Protein AF-J0PX91-F1 (afdb_monomer)

Radius of gyration: 19.06 Å; Cα contacts (8 Å, |Δi|>4): 201; chains: 1; bounding box: 63×43×50 Å

Sequence (166 aa):
MTKLAAKEKKLWLKEKPTKFTDSKFGQTNKVYQRNDLFDPNQIVSWTVNKKKVWGTNLDRMKTGRAPMGFDGKPVELHHLKQTHEGPIAEISNEFHNKYTSVIHAPSNTHQSLIERSKFDQWREEYWKERAQGYREEANSSLGGIIDMKWGIIGIDFNGWGQEHRQ

pLDDT: mean 80.74, std 19.74, range [32.62, 98.44]

Foldseek 3Di:
DVVVLVVVVCVLVVDFFDWDAFPPPRQIATEREDCQFADQFDWDWDDDPNDIDIGGLLVCLLQLFAGQGPVRHGWDWAFQDLESRGHIYTDDPVSCVVCVCVSPVDPPDDDRPDDPVVVSSSSSVVSSVVSVVVVVVVVVVVPPPDPDPDDDDDDDPDDDDDDDDD

Secondary structure (DSSP, 8-state):
-HHHHHHHHHHHTSSPPEEEE-TTT--EEEEE--TTS--TT-EEEEEETTEEEEEEHHHHHHTTPPPBPTTSSB-EEEESSSSTTS-EEEE-HHHHHHTHHHHS---TT------HHHHHHHHHHHHHHHHHHHHHHHHHHTT------S----------------

Structure (mmCIF, N/CA/C/O backbone):
data_AF-J0PX91-F1
#
_entry.id   AF-J0PX91-F1
#
loop_
_atom_site.group_PDB
_atom_site.id
_atom_site.type_symbol
_atom_site.label_atom_id
_atom_site.label_alt_id
_atom_site.label_comp_id
_atom_site.label_asym_id
_atom_site.label_entity_id
_atom_site.label_seq_id
_atom_site.pdbx_PDB_ins_code
_atom_site.Cartn_x
_atom_site.Cartn_y
_atom_site.Cartn_z
_atom_site.occupancy
_atom_site.B_iso_or_e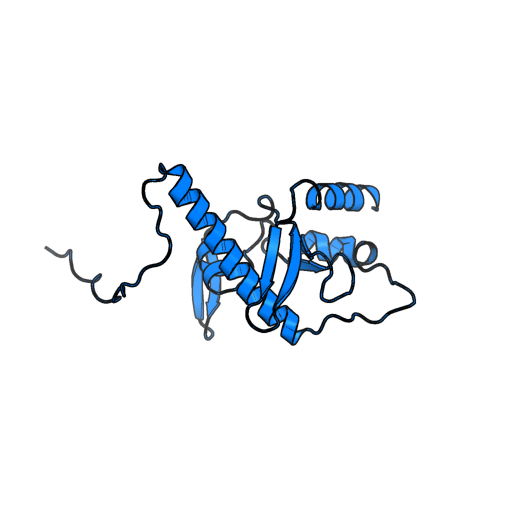quiv
_atom_site.auth_seq_id
_atom_site.auth_comp_id
_atom_site.auth_asym_id
_atom_site.auth_atom_id
_atom_site.pdbx_PDB_model_num
ATOM 1 N N . MET A 1 1 ? 2.259 -17.592 -21.506 1.00 53.03 1 MET A N 1
ATOM 2 C CA . MET A 1 1 ? 2.388 -16.959 -20.172 1.00 53.03 1 MET A CA 1
ATOM 3 C C . MET A 1 1 ? 2.771 -15.476 -20.252 1.00 53.03 1 MET A C 1
ATOM 5 O O . MET A 1 1 ? 2.093 -14.661 -19.644 1.00 53.03 1 MET A O 1
ATOM 9 N N . THR A 1 2 ? 3.768 -15.083 -21.054 1.00 63.16 2 THR A N 1
ATOM 10 C CA . THR A 1 2 ? 4.237 -13.681 -21.179 1.00 63.16 2 THR A CA 1
ATOM 11 C C . THR A 1 2 ? 3.203 -12.687 -21.727 1.00 63.16 2 THR A C 1
ATOM 13 O O . THR A 1 2 ? 3.163 -11.547 -21.277 1.00 63.16 2 THR A O 1
ATOM 16 N N . LYS A 1 3 ? 2.321 -13.105 -22.649 1.00 73.88 3 LYS A N 1
ATOM 17 C CA . LYS A 1 3 ? 1.294 -12.223 -23.244 1.00 73.88 3 LYS A CA 1
ATOM 18 C C . LYS A 1 3 ? 0.262 -11.704 -22.231 1.00 73.88 3 LYS A C 1
ATOM 20 O O . LYS A 1 3 ? -0.142 -10.550 -22.333 1.00 73.88 3 LYS A O 1
ATOM 25 N N . LEU A 1 4 ? -0.143 -12.521 -21.251 1.00 74.81 4 LEU A N 1
ATOM 26 C CA . LEU A 1 4 ? -1.118 -12.116 -20.228 1.00 74.81 4 LEU A CA 1
ATOM 27 C C . LEU A 1 4 ? -0.483 -11.149 -19.219 1.00 74.81 4 LEU A C 1
ATOM 29 O O . LEU A 1 4 ? -1.043 -10.088 -18.969 1.00 74.81 4 LEU A O 1
ATOM 33 N N . ALA A 1 5 ? 0.738 -11.444 -18.761 1.00 72.12 5 ALA A N 1
ATOM 34 C CA . ALA A 1 5 ? 1.518 -10.526 -17.930 1.00 72.12 5 ALA A CA 1
ATOM 35 C C . ALA A 1 5 ? 1.798 -9.186 -18.635 1.00 72.12 5 ALA A C 1
ATOM 37 O O . ALA A 1 5 ? 1.720 -8.131 -18.018 1.00 72.12 5 ALA A O 1
ATOM 38 N N . ALA A 1 6 ? 2.093 -9.202 -19.940 1.00 76.12 6 ALA A N 1
ATOM 39 C CA . ALA A 1 6 ? 2.288 -7.981 -20.721 1.00 76.12 6 ALA A CA 1
ATOM 40 C C . ALA A 1 6 ? 0.989 -7.168 -20.872 1.00 76.12 6 ALA A C 1
ATOM 42 O O . ALA A 1 6 ? 1.017 -5.941 -20.777 1.00 76.12 6 ALA A O 1
ATOM 43 N N . LYS A 1 7 ? -0.154 -7.841 -21.069 1.00 79.38 7 LYS A N 1
ATOM 44 C CA . LYS A 1 7 ? -1.476 -7.198 -21.111 1.00 79.38 7 LYS A CA 1
ATOM 45 C C . LYS A 1 7 ? -1.813 -6.537 -19.771 1.00 79.38 7 LYS A C 1
ATOM 47 O O . LYS A 1 7 ? -2.258 -5.397 -19.760 1.00 79.38 7 LYS A O 1
ATOM 52 N N . GLU A 1 8 ? -1.541 -7.216 -18.664 1.00 76.81 8 GLU A N 1
ATOM 53 C CA . GLU A 1 8 ? -1.707 -6.686 -17.305 1.00 76.81 8 GLU A CA 1
ATOM 54 C C . GLU A 1 8 ? -0.781 -5.503 -17.007 1.00 76.81 8 GLU A C 1
ATOM 56 O O . GLU A 1 8 ? -1.245 -4.465 -16.540 1.00 76.81 8 GLU A O 1
ATOM 61 N N . LYS A 1 9 ? 0.504 -5.589 -17.379 1.00 75.38 9 LYS A N 1
ATOM 62 C CA . LYS A 1 9 ? 1.445 -4.459 -17.276 1.00 75.38 9 LYS A CA 1
ATOM 63 C C . LYS A 1 9 ? 0.945 -3.229 -18.035 1.00 75.38 9 LYS A C 1
ATOM 65 O O . LYS A 1 9 ? 1.090 -2.108 -17.557 1.00 75.38 9 LYS A O 1
ATOM 70 N N . LYS A 1 10 ? 0.317 -3.425 -19.199 1.00 79.69 10 LYS A N 1
ATOM 71 C CA . LYS A 1 10 ? -0.304 -2.331 -19.959 1.00 79.69 10 LYS A CA 1
ATOM 72 C C . LYS A 1 10 ? -1.485 -1.700 -19.210 1.00 79.69 10 LYS A C 1
ATOM 74 O O . LYS A 1 10 ? -1.698 -0.503 -19.355 1.00 79.69 10 LYS A O 1
ATOM 79 N N . LEU A 1 11 ? -2.218 -2.470 -18.402 1.00 77.56 11 LEU A N 1
ATOM 80 C CA . LEU A 1 11 ? -3.283 -1.939 -17.546 1.00 77.56 11 LEU A CA 1
ATOM 81 C C . LEU A 1 11 ? -2.724 -1.097 -16.390 1.00 77.56 11 LEU A C 1
ATOM 83 O O . LEU A 1 11 ? -3.318 -0.074 -16.076 1.00 77.56 11 LEU A O 1
ATOM 87 N N . TRP A 1 12 ? -1.582 -1.465 -15.786 1.00 77.94 12 TRP A N 1
ATOM 88 C CA . TRP A 1 12 ? -0.930 -0.637 -14.746 1.00 77.94 12 TRP A CA 1
ATOM 89 C C . TRP A 1 12 ? -0.621 0.772 -15.238 1.00 77.94 12 TRP A C 1
ATOM 91 O O . TRP A 1 12 ? -0.828 1.743 -14.527 1.00 77.94 12 TRP A O 1
ATOM 101 N N . LEU A 1 13 ? -0.145 0.875 -16.475 1.00 79.44 13 LEU A N 1
ATOM 102 C CA . LEU A 1 13 ? 0.325 2.127 -17.062 1.00 79.44 13 LEU A CA 1
ATOM 103 C C . LEU A 1 13 ? -0.774 2.881 -17.825 1.00 79.44 13 LEU A C 1
ATOM 105 O O . LEU A 1 13 ? -0.464 3.812 -18.566 1.00 79.44 13 LEU A O 1
ATOM 109 N N . LYS A 1 14 ? -2.035 2.442 -17.712 1.00 78.75 14 LYS A N 1
ATOM 110 C CA . LYS A 1 14 ? -3.158 3.039 -18.442 1.00 78.75 14 LYS A CA 1
ATOM 111 C C . LYS A 1 14 ? -3.493 4.428 -17.903 1.00 78.75 14 LYS A C 1
ATOM 113 O O . LYS A 1 14 ? -3.694 5.350 -18.688 1.00 78.75 14 LYS A O 1
ATOM 118 N N . GLU A 1 15 ? -3.536 4.555 -16.582 1.00 81.75 15 GLU A N 1
ATOM 119 C CA . GLU A 1 15 ? -3.827 5.813 -15.905 1.00 81.75 15 GLU A CA 1
ATOM 120 C C . GLU A 1 15 ? -2.542 6.602 -15.643 1.00 81.75 15 GLU A C 1
ATOM 122 O O . GLU A 1 15 ? -1.447 6.042 -15.506 1.00 81.75 15 GLU A O 1
ATOM 127 N N . LYS A 1 16 ? -2.665 7.933 -15.581 1.00 88.06 16 LYS A N 1
ATOM 128 C CA . LYS A 1 16 ? -1.528 8.792 -15.233 1.00 88.06 16 LYS A CA 1
ATOM 129 C C . LYS A 1 16 ? -1.111 8.500 -13.786 1.00 88.06 16 LYS A C 1
ATOM 131 O O . LYS A 1 16 ? -1.970 8.512 -12.908 1.00 88.06 16 LYS A O 1
ATOM 136 N N . PRO A 1 17 ? 0.186 8.277 -13.513 1.00 93.00 17 PRO A N 1
ATOM 137 C CA . PRO A 1 17 ? 0.632 8.018 -12.155 1.00 93.00 17 PRO A CA 1
ATOM 138 C C . PRO A 1 17 ? 0.498 9.275 -11.298 1.00 93.00 17 PRO A C 1
ATOM 140 O O . PRO A 1 17 ? 0.746 10.391 -11.767 1.00 93.00 17 PRO A O 1
ATOM 143 N N . THR A 1 18 ? 0.201 9.079 -10.021 1.00 93.50 18 THR A N 1
ATOM 144 C CA . THR A 1 18 ? 0.298 10.125 -9.004 1.00 93.50 18 THR A CA 1
ATOM 145 C C . THR A 1 18 ? 1.738 10.223 -8.504 1.00 93.50 18 THR A C 1
ATOM 147 O O . THR A 1 18 ? 2.537 9.297 -8.668 1.00 93.50 18 THR A O 1
ATOM 150 N N . LYS A 1 19 ? 2.117 11.370 -7.939 1.00 95.62 19 LYS A N 1
ATOM 151 C CA . LYS A 1 19 ? 3.379 11.499 -7.204 1.00 95.62 19 LYS A CA 1
ATOM 152 C C . LYS A 1 19 ? 3.063 11.423 -5.722 1.00 95.62 19 LYS A C 1
ATOM 154 O O . LYS A 1 19 ? 2.157 12.112 -5.272 1.00 95.62 19 LYS A O 1
ATOM 159 N N . PHE A 1 20 ? 3.824 10.619 -5.000 1.00 95.94 20 PHE A N 1
ATOM 160 C CA . PHE A 1 20 ? 3.752 10.550 -3.550 1.00 95.94 20 PHE A CA 1
ATOM 161 C C . PHE A 1 20 ? 5.148 10.757 -2.974 1.00 95.94 20 PHE A C 1
ATOM 163 O O . PHE A 1 20 ? 6.111 10.177 -3.487 1.00 95.94 20 PHE A O 1
ATOM 170 N N . THR A 1 21 ? 5.233 11.586 -1.938 1.00 95.38 21 THR A N 1
ATOM 171 C CA . THR A 1 21 ? 6.466 11.909 -1.223 1.00 95.38 21 THR A CA 1
ATOM 172 C C . THR A 1 21 ? 6.279 11.542 0.240 1.00 95.38 21 THR A C 1
ATOM 174 O O . THR A 1 21 ? 5.369 12.075 0.872 1.00 95.38 21 THR A O 1
ATOM 177 N N . ASP A 1 22 ? 7.103 10.639 0.776 1.00 93.00 22 ASP A N 1
ATOM 178 C CA . ASP A 1 22 ? 7.013 10.303 2.198 1.00 93.00 22 ASP A CA 1
ATOM 179 C C . ASP A 1 22 ? 7.532 11.451 3.070 1.00 93.00 22 ASP A C 1
ATOM 181 O O . ASP A 1 22 ? 8.443 12.197 2.698 1.00 93.00 22 ASP A O 1
ATOM 185 N N . SER A 1 23 ? 6.947 11.581 4.253 1.00 93.94 23 SER A N 1
ATOM 186 C CA . SER A 1 23 ? 7.204 12.708 5.146 1.00 93.94 23 SER A CA 1
ATOM 187 C C . SER A 1 23 ? 8.560 12.641 5.850 1.00 93.94 23 SER A C 1
ATOM 189 O O . SER A 1 23 ? 9.087 13.678 6.253 1.00 93.94 23 SER A O 1
ATOM 191 N N . LYS A 1 24 ? 9.141 11.446 6.016 1.00 90.69 24 LYS A N 1
ATOM 192 C CA . LYS A 1 24 ? 10.345 11.259 6.837 1.00 90.69 24 LYS A CA 1
ATOM 193 C C . LYS A 1 24 ? 11.637 11.359 6.045 1.00 90.69 24 LYS A C 1
ATOM 195 O O . LYS A 1 24 ? 12.608 11.923 6.542 1.00 90.69 24 LYS A O 1
ATOM 200 N N . PHE A 1 25 ? 11.676 10.766 4.861 1.00 88.69 25 PHE A N 1
ATOM 201 C CA . PHE A 1 25 ? 12.865 10.698 4.020 1.00 88.69 25 PHE A CA 1
ATOM 202 C C . PHE A 1 25 ? 12.765 11.619 2.802 1.00 88.69 25 PHE A C 1
ATOM 204 O O . PHE A 1 25 ? 13.774 11.835 2.132 1.00 88.69 25 PHE A O 1
ATOM 211 N N . GLY A 1 26 ? 11.584 12.184 2.519 1.00 90.94 26 GLY A N 1
ATOM 212 C CA . GLY A 1 26 ? 11.363 13.030 1.345 1.00 90.94 26 GLY A CA 1
ATOM 213 C C . GLY A 1 26 ? 11.487 12.261 0.027 1.00 90.94 26 GLY A C 1
ATOM 214 O O . GLY A 1 26 ? 11.666 12.861 -1.038 1.00 90.94 26 GLY A O 1
ATOM 215 N N . GLN A 1 27 ? 11.415 10.930 0.075 1.00 89.62 27 GLN A N 1
ATOM 216 C CA . GLN A 1 27 ? 11.505 10.070 -1.088 1.00 89.62 27 GLN A CA 1
ATOM 217 C C . GLN A 1 27 ? 10.245 10.244 -1.925 1.00 89.62 27 GLN A C 1
ATOM 219 O O . GLN A 1 27 ? 9.127 10.031 -1.459 1.00 89.62 27 GLN A O 1
ATOM 224 N N . THR A 1 28 ? 10.431 10.605 -3.192 1.00 94.06 28 THR A N 1
ATOM 225 C CA . THR A 1 28 ? 9.325 10.801 -4.128 1.00 94.06 28 THR A CA 1
ATOM 226 C C . THR A 1 28 ? 9.267 9.676 -5.147 1.00 94.06 28 THR A C 1
ATOM 228 O O . THR A 1 28 ? 10.215 9.464 -5.904 1.00 94.06 28 THR A O 1
ATOM 231 N N . ASN A 1 29 ? 8.114 9.021 -5.248 1.00 95.38 29 ASN A N 1
ATOM 232 C CA . ASN A 1 29 ? 7.858 7.979 -6.236 1.00 95.38 29 ASN A CA 1
ATOM 233 C C . ASN A 1 29 ? 6.658 8.346 -7.109 1.00 95.38 29 ASN A C 1
ATOM 235 O O . ASN A 1 29 ? 5.692 8.972 -6.670 1.00 95.38 29 ASN A O 1
ATOM 239 N N . LYS A 1 30 ? 6.705 7.909 -8.371 1.00 95.62 30 LYS A N 1
ATOM 240 C CA . LYS A 1 30 ? 5.507 7.825 -9.215 1.00 95.62 30 LYS A CA 1
ATOM 241 C C . LYS A 1 30 ? 4.753 6.558 -8.846 1.00 95.62 30 LYS A C 1
ATOM 243 O O . LYS A 1 30 ? 5.370 5.494 -8.852 1.00 95.62 30 LYS A O 1
ATOM 248 N N . VAL A 1 31 ? 3.454 6.660 -8.596 1.00 95.88 31 VAL A N 1
ATOM 249 C CA . VAL A 1 31 ? 2.624 5.517 -8.223 1.00 95.88 31 VAL A CA 1
ATOM 250 C C . VAL A 1 31 ? 1.475 5.332 -9.204 1.00 95.88 31 VAL A C 1
ATOM 252 O O . VAL A 1 31 ? 0.692 6.245 -9.452 1.00 95.88 31 VAL A O 1
ATOM 255 N N . TYR A 1 32 ? 1.385 4.135 -9.773 1.00 94.88 32 TYR A N 1
ATOM 256 C CA . TYR A 1 32 ? 0.284 3.712 -10.629 1.00 94.88 32 TYR A CA 1
ATOM 257 C C . TYR A 1 32 ? -0.795 3.058 -9.763 1.00 94.88 32 TYR A C 1
ATOM 259 O O . TYR A 1 32 ? -0.700 1.876 -9.425 1.00 94.88 32 TYR A O 1
ATOM 267 N N . GLN A 1 33 ? -1.782 3.863 -9.372 1.00 94.94 33 GLN A N 1
ATOM 268 C CA . GLN A 1 33 ? -2.951 3.429 -8.608 1.00 94.94 33 GLN A CA 1
ATOM 269 C C . GLN A 1 33 ? -3.919 2.628 -9.489 1.00 94.94 33 GLN A C 1
ATOM 271 O O . GLN A 1 33 ? -4.084 2.921 -10.674 1.00 94.94 33 GLN A O 1
ATOM 276 N N . ARG A 1 34 ? -4.567 1.617 -8.910 1.00 93.38 34 ARG A N 1
ATOM 277 C CA . ARG A 1 34 ? -5.449 0.671 -9.601 1.00 93.38 34 ARG A CA 1
ATOM 278 C C . ARG A 1 34 ? -6.753 0.486 -8.819 1.00 93.38 34 ARG A C 1
ATOM 280 O O . ARG A 1 34 ? -6.869 -0.363 -7.940 1.00 93.38 34 ARG A O 1
ATOM 287 N N . ASN A 1 35 ? -7.761 1.279 -9.191 1.00 92.25 35 ASN A N 1
ATOM 288 C CA . ASN A 1 35 ? -9.111 1.252 -8.602 1.00 92.25 35 ASN A CA 1
ATOM 289 C C . ASN A 1 35 ? -9.879 -0.061 -8.844 1.00 92.25 35 ASN A C 1
ATOM 291 O O . ASN A 1 35 ? -10.916 -0.283 -8.237 1.00 92.25 35 ASN A O 1
ATOM 295 N N . ASP A 1 36 ? -9.408 -0.918 -9.744 1.00 92.94 36 ASP A N 1
ATOM 296 C CA . ASP A 1 36 ? -10.038 -2.189 -10.104 1.00 92.94 36 ASP A CA 1
ATOM 297 C C . ASP A 1 36 ? -9.536 -3.385 -9.276 1.00 92.94 36 ASP A C 1
ATOM 299 O O . ASP A 1 36 ? -9.963 -4.512 -9.516 1.00 92.94 36 ASP A O 1
ATOM 303 N N . LEU A 1 37 ? -8.630 -3.171 -8.315 1.00 95.38 37 LEU A N 1
ATOM 304 C CA . LEU A 1 37 ? -8.091 -4.247 -7.474 1.00 95.38 37 LEU A CA 1
ATOM 305 C C . LEU A 1 37 ? -8.922 -4.522 -6.216 1.00 95.38 37 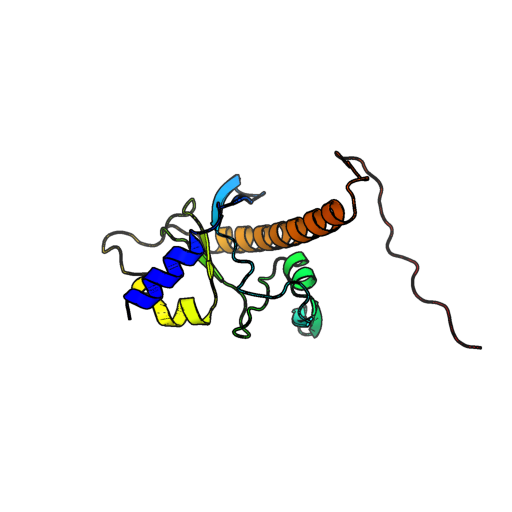LEU A C 1
ATOM 307 O O . LEU A 1 37 ? -8.821 -5.615 -5.659 1.00 95.38 37 LEU A O 1
ATOM 311 N N . PHE A 1 38 ? -9.699 -3.545 -5.751 1.00 97.31 38 PHE A N 1
ATOM 312 C CA . PHE A 1 38 ? -10.471 -3.625 -4.513 1.00 97.31 38 PHE A CA 1
ATOM 313 C C . PHE A 1 38 ? -11.665 -2.667 -4.543 1.00 97.31 38 PHE A C 1
ATOM 315 O O . PHE A 1 38 ? -11.646 -1.659 -5.244 1.00 97.31 38 PHE A O 1
ATOM 322 N N . ASP A 1 39 ? -12.677 -2.947 -3.724 1.00 97.38 39 ASP A N 1
ATOM 323 C CA . ASP A 1 39 ? -13.751 -1.998 -3.421 1.00 97.38 39 ASP A CA 1
ATOM 324 C C . ASP A 1 39 ? -13.403 -1.242 -2.121 1.00 97.38 39 ASP A C 1
ATOM 326 O O . ASP A 1 39 ? -13.190 -1.891 -1.087 1.00 97.38 39 ASP A O 1
ATOM 330 N N . PRO A 1 40 ? -13.313 0.106 -2.123 1.00 96.94 40 PRO A N 1
ATOM 331 C CA . PRO A 1 40 ? -12.989 0.885 -0.925 1.00 96.94 40 PRO A CA 1
ATOM 332 C C . PRO A 1 40 ? -14.017 0.721 0.205 1.00 96.94 40 PRO A C 1
ATOM 334 O O . PRO A 1 40 ? -13.647 0.846 1.373 1.00 96.94 40 PRO A O 1
ATOM 337 N N . ASN A 1 41 ? -15.272 0.393 -0.112 1.00 97.06 41 ASN A N 1
ATOM 338 C CA . ASN A 1 41 ? -16.355 0.235 0.859 1.00 97.06 41 ASN A CA 1
ATOM 339 C C . ASN A 1 41 ? -16.563 -1.221 1.305 1.00 97.06 41 ASN A C 1
ATOM 341 O O . ASN A 1 41 ? -17.391 -1.483 2.180 1.00 97.06 41 ASN A O 1
ATOM 345 N N . GLN A 1 42 ? -15.793 -2.172 0.766 1.00 97.69 42 GLN A N 1
ATOM 346 C CA . GLN A 1 42 ? -15.874 -3.575 1.163 1.00 97.69 42 GLN A CA 1
ATOM 347 C C . GLN A 1 42 ? -15.573 -3.735 2.656 1.00 97.69 42 GLN A C 1
ATOM 349 O O . GLN A 1 42 ? -14.515 -3.319 3.134 1.00 97.69 42 GLN A O 1
ATOM 354 N N . ILE A 1 43 ? -16.478 -4.398 3.382 1.00 98.06 43 ILE A N 1
ATOM 355 C CA . ILE A 1 43 ? -16.259 -4.758 4.783 1.00 98.06 43 ILE A CA 1
ATOM 356 C C . ILE A 1 43 ? -15.247 -5.899 4.862 1.00 98.06 43 ILE A C 1
ATOM 358 O O . ILE A 1 43 ? -15.443 -6.989 4.324 1.00 98.06 43 ILE A O 1
ATOM 362 N N . VAL A 1 44 ? -14.161 -5.644 5.577 1.00 98.06 44 VAL A N 1
ATOM 363 C CA . VAL A 1 44 ? -13.039 -6.557 5.775 1.00 98.06 44 VAL A CA 1
ATOM 364 C C . VAL A 1 44 ? -12.713 -6.659 7.257 1.00 98.06 44 VAL A C 1
ATOM 366 O O . VAL A 1 44 ? -13.178 -5.870 8.080 1.00 98.06 44 VAL A O 1
ATOM 369 N N . SER A 1 45 ? -11.881 -7.636 7.612 1.00 97.06 45 SER A N 1
ATOM 370 C CA . SER A 1 45 ? -11.364 -7.763 8.972 1.00 97.06 45 SER A CA 1
ATOM 371 C C . SER A 1 45 ? -9.843 -7.783 9.012 1.00 97.06 45 SER A C 1
ATOM 373 O O . SER A 1 45 ? -9.172 -8.164 8.048 1.00 97.06 45 SER A O 1
ATOM 375 N N . TRP A 1 46 ? -9.287 -7.333 10.133 1.00 96.31 46 TRP A N 1
ATOM 376 C CA . TRP A 1 46 ? -7.852 -7.381 10.406 1.00 96.31 46 TRP A CA 1
ATOM 377 C C . TRP A 1 46 ? -7.568 -7.505 11.893 1.00 96.31 46 TRP A C 1
ATOM 379 O O . TRP A 1 46 ? -8.472 -7.445 12.723 1.00 96.31 46 TRP A O 1
ATOM 389 N N . THR A 1 47 ? -6.297 -7.708 12.229 1.00 95.69 47 THR A N 1
ATOM 390 C CA . THR A 1 47 ? -5.848 -7.846 13.612 1.00 95.69 47 THR A CA 1
ATOM 391 C C . THR A 1 47 ? -5.187 -6.558 14.094 1.00 95.69 47 THR A C 1
ATOM 393 O O . THR A 1 47 ? -4.272 -6.035 13.454 1.00 95.69 47 THR A O 1
ATOM 396 N N . VAL A 1 48 ? -5.629 -6.071 15.252 1.00 93.88 48 VAL A N 1
ATOM 397 C CA . VAL A 1 48 ? -5.019 -4.970 16.009 1.00 93.88 48 VAL A CA 1
ATOM 398 C C . VAL A 1 48 ? -4.858 -5.450 17.445 1.00 93.88 48 VAL A C 1
ATOM 400 O O . VAL A 1 48 ? -5.822 -5.922 18.038 1.00 93.88 48 VAL A O 1
ATOM 403 N N . ASN A 1 49 ? -3.646 -5.390 18.003 1.00 94.31 49 ASN A N 1
ATOM 404 C CA . ASN A 1 49 ? -3.364 -5.832 19.379 1.00 94.31 49 ASN A CA 1
ATOM 405 C C . ASN A 1 49 ? -3.936 -7.228 19.700 1.00 94.31 49 ASN A C 1
ATOM 407 O O . ASN A 1 49 ? -4.573 -7.434 20.730 1.00 94.31 49 ASN A O 1
ATOM 411 N N . LYS A 1 50 ? -3.737 -8.183 18.777 1.00 95.19 50 LYS A N 1
ATOM 412 C CA . LYS A 1 50 ? -4.249 -9.569 18.842 1.00 95.19 50 LYS A CA 1
ATOM 413 C C . LYS A 1 50 ? -5.782 -9.709 18.833 1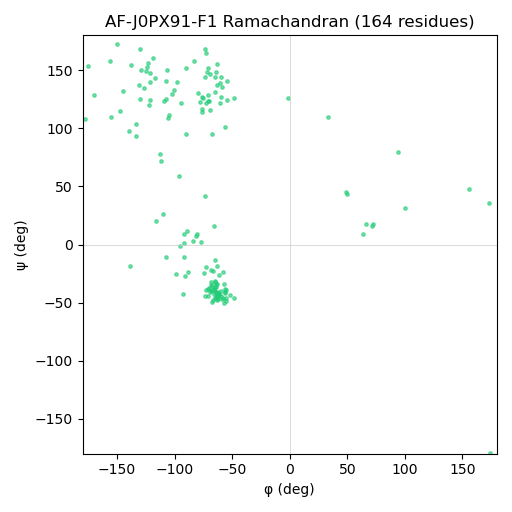.00 95.19 50 LYS A C 1
ATOM 415 O O . LYS A 1 50 ? -6.284 -10.813 19.009 1.00 95.19 50 LYS A O 1
ATOM 420 N N . LYS A 1 51 ? -6.534 -8.635 18.582 1.00 95.56 51 LYS A N 1
ATOM 421 C CA . LYS A 1 51 ? -7.998 -8.652 18.452 1.00 95.56 51 LYS A CA 1
ATOM 422 C C . LYS A 1 51 ? -8.415 -8.468 17.000 1.00 95.56 51 LYS A C 1
ATOM 424 O O . LYS A 1 51 ? -7.809 -7.683 16.271 1.00 95.56 51 LYS A O 1
ATOM 429 N N . LYS A 1 52 ? -9.450 -9.199 16.584 1.00 96.88 52 LYS A N 1
ATOM 430 C CA . LYS A 1 52 ? -10.078 -9.031 15.272 1.00 96.88 52 LYS A CA 1
ATOM 431 C C . LYS A 1 52 ? -10.952 -7.780 15.299 1.00 96.88 52 LYS A C 1
ATOM 433 O O . LYS A 1 52 ? -11.805 -7.649 16.170 1.00 96.88 52 LYS A O 1
ATOM 438 N N . VAL A 1 53 ? -10.738 -6.893 14.343 1.00 96.62 53 VAL A N 1
ATOM 439 C CA . VAL A 1 53 ? -11.563 -5.710 14.097 1.00 96.62 53 VAL A CA 1
ATOM 440 C C . VAL A 1 53 ? -12.159 -5.797 12.698 1.00 96.62 53 VAL A C 1
ATOM 442 O O . VAL A 1 53 ? -11.660 -6.551 11.858 1.00 96.62 53 VAL A O 1
ATOM 445 N N . TRP A 1 54 ? -13.224 -5.039 12.467 1.00 97.75 54 TRP A N 1
ATOM 446 C CA . TRP A 1 54 ? -13.944 -4.980 11.200 1.00 97.75 54 TRP A CA 1
ATOM 447 C C . TRP A 1 54 ? -14.114 -3.529 10.769 1.00 97.75 54 TRP A C 1
ATOM 449 O O . TRP A 1 54 ? -14.205 -2.639 11.612 1.00 97.75 54 TRP A O 1
ATOM 459 N N . GLY A 1 55 ? -14.164 -3.304 9.465 1.00 98.06 55 GLY A N 1
ATOM 460 C CA . GLY A 1 55 ? -14.376 -1.989 8.872 1.00 98.06 55 GLY A CA 1
ATOM 461 C C . GLY A 1 55 ? -14.224 -2.052 7.362 1.00 98.06 55 GLY A C 1
ATOM 462 O O . GLY A 1 55 ? -13.970 -3.123 6.809 1.00 98.06 55 GLY A O 1
ATOM 463 N N . THR A 1 56 ? -14.379 -0.916 6.694 1.00 98.44 56 THR A N 1
ATOM 464 C CA . THR A 1 56 ? -14.199 -0.848 5.240 1.00 98.44 56 THR A CA 1
ATOM 465 C C . THR A 1 56 ? -12.718 -0.947 4.850 1.00 98.44 56 THR A C 1
ATOM 467 O O . THR A 1 56 ? -11.821 -0.734 5.675 1.00 98.44 56 THR A O 1
ATOM 470 N N . ASN A 1 57 ? -12.428 -1.217 3.577 1.00 98.38 57 ASN A N 1
ATOM 471 C CA . ASN A 1 57 ? -11.077 -1.062 3.031 1.00 98.38 57 ASN A CA 1
ATOM 472 C C . ASN A 1 57 ? -10.544 0.367 3.209 1.00 98.38 57 ASN A C 1
ATOM 474 O O . ASN A 1 57 ? -9.357 0.551 3.483 1.00 98.38 57 ASN A O 1
ATOM 478 N N . LEU A 1 58 ? -11.420 1.369 3.132 1.00 97.62 58 LEU A N 1
ATOM 479 C CA . LEU A 1 58 ? -11.083 2.754 3.423 1.00 97.62 58 LEU A CA 1
ATOM 480 C C . LEU A 1 58 ? -10.634 2.937 4.884 1.00 97.62 58 LEU A C 1
ATOM 482 O O . LEU A 1 58 ? -9.611 3.572 5.136 1.00 97.62 58 LEU A O 1
ATOM 486 N N . ASP A 1 59 ? -11.337 2.344 5.852 1.00 97.62 59 ASP A N 1
ATOM 487 C CA . ASP A 1 59 ? -10.940 2.390 7.269 1.00 97.62 59 ASP A CA 1
ATOM 488 C C . ASP A 1 59 ? -9.629 1.650 7.522 1.00 97.62 59 ASP A C 1
ATOM 490 O O . ASP A 1 59 ? -8.764 2.131 8.255 1.00 97.62 59 ASP A O 1
ATOM 494 N N . ARG A 1 60 ? -9.437 0.512 6.853 1.00 98.00 60 ARG A N 1
ATOM 495 C CA . ARG A 1 60 ? -8.180 -0.233 6.883 1.00 98.00 60 ARG A CA 1
ATOM 496 C C . ARG A 1 60 ? -7.011 0.625 6.378 1.00 98.00 60 ARG A C 1
ATOM 498 O O . ARG A 1 60 ? -5.991 0.712 7.065 1.00 98.00 60 ARG A O 1
ATOM 505 N N . MET A 1 61 ? -7.176 1.315 5.251 1.00 98.12 61 MET A N 1
ATOM 506 C CA . MET A 1 61 ? -6.163 2.208 4.674 1.00 98.12 61 MET A CA 1
ATOM 507 C C . MET A 1 61 ? -5.846 3.427 5.548 1.00 98.12 61 MET A C 1
ATOM 509 O O . MET A 1 61 ? -4.674 3.768 5.691 1.00 98.12 61 MET A O 1
ATOM 513 N N . LYS A 1 62 ? -6.831 4.016 6.245 1.00 96.94 62 LYS A N 1
ATOM 514 C CA . LYS A 1 62 ? -6.590 5.093 7.236 1.00 96.94 62 LYS A CA 1
ATOM 515 C C . LYS A 1 62 ? -5.635 4.671 8.362 1.00 96.94 62 LYS A C 1
ATOM 517 O O . LYS A 1 62 ? -4.980 5.514 8.966 1.00 96.94 62 LYS A O 1
ATOM 522 N N . THR A 1 63 ? -5.521 3.369 8.637 1.00 96.19 63 THR A N 1
ATOM 523 C CA . THR A 1 63 ? -4.543 2.813 9.595 1.00 96.19 63 THR A CA 1
ATOM 524 C C . THR A 1 63 ? -3.193 2.454 8.958 1.00 96.19 63 THR A C 1
ATOM 526 O O . THR A 1 63 ? -2.386 1.751 9.568 1.00 96.19 63 THR A O 1
ATOM 529 N N . GLY A 1 64 ? -2.957 2.887 7.716 1.00 96.69 64 GLY A N 1
ATOM 530 C CA . GLY A 1 64 ? -1.748 2.617 6.938 1.00 96.69 64 GLY A CA 1
ATOM 531 C C . GLY A 1 64 ? -1.615 1.181 6.432 1.00 96.69 64 GLY A C 1
ATOM 532 O O . GLY A 1 64 ? -0.525 0.728 6.085 1.00 96.69 64 GLY A O 1
ATOM 533 N N . ARG A 1 65 ? -2.713 0.420 6.414 1.00 97.88 65 ARG A N 1
ATOM 534 C CA . ARG A 1 65 ? -2.729 -0.967 5.929 1.00 97.88 65 ARG A CA 1
ATOM 535 C C . ARG A 1 65 ? -3.214 -1.000 4.494 1.00 97.88 65 ARG A C 1
ATOM 537 O O . ARG A 1 65 ? -4.206 -0.359 4.174 1.00 97.88 65 ARG A O 1
ATOM 544 N N . ALA A 1 66 ? -2.586 -1.833 3.671 1.00 98.06 66 ALA A N 1
ATOM 545 C CA . ALA A 1 66 ? -3.085 -2.102 2.329 1.00 98.06 66 ALA A CA 1
ATOM 546 C C . ALA A 1 66 ? -4.552 -2.572 2.368 1.00 98.06 66 ALA A C 1
ATOM 548 O O . ALA A 1 66 ? -4.897 -3.358 3.268 1.00 98.06 66 ALA A O 1
ATOM 549 N N . PRO A 1 67 ? -5.396 -2.135 1.419 1.00 98.38 67 PRO A N 1
ATOM 550 C CA . PRO A 1 67 ? -6.752 -2.647 1.280 1.00 98.38 67 PRO A CA 1
ATOM 551 C C . PRO A 1 67 ? -6.714 -4.142 0.940 1.00 98.38 67 PRO A C 1
ATOM 553 O O . PRO A 1 67 ? -5.721 -4.654 0.420 1.00 98.38 67 PRO A O 1
ATOM 556 N N . MET A 1 68 ? -7.784 -4.861 1.262 1.00 98.44 68 MET A N 1
ATOM 557 C CA . MET A 1 68 ? -7.989 -6.229 0.804 1.00 98.44 68 MET A CA 1
ATOM 558 C C . MET A 1 68 ? -8.463 -6.202 -0.647 1.00 98.44 68 MET A C 1
ATOM 560 O O . MET A 1 68 ? -9.481 -5.578 -0.943 1.00 98.44 68 MET A O 1
ATOM 564 N N . GLY A 1 69 ? -7.729 -6.873 -1.527 1.00 97.81 69 GLY A N 1
ATOM 565 C CA . GLY A 1 69 ? -8.092 -7.052 -2.921 1.00 97.81 69 GLY A CA 1
ATOM 566 C C . GLY A 1 69 ? -9.222 -8.057 -3.117 1.00 97.81 69 GLY A C 1
ATOM 567 O O . GLY A 1 69 ? -9.570 -8.830 -2.218 1.00 97.81 69 GLY A O 1
ATOM 568 N N . PHE A 1 70 ? -9.766 -8.084 -4.333 1.00 97.12 70 PHE A N 1
ATOM 569 C CA . PHE A 1 70 ? -10.774 -9.069 -4.741 1.00 97.12 70 PHE A CA 1
ATOM 570 C C . PHE A 1 70 ? -10.257 -10.517 -4.724 1.00 97.12 70 PHE A C 1
ATOM 572 O O . PHE A 1 70 ? -11.053 -11.449 -4.650 1.00 97.12 70 PHE A O 1
ATOM 579 N N . ASP A 1 71 ? -8.935 -10.712 -4.720 1.00 96.00 71 ASP A N 1
ATOM 580 C CA . ASP A 1 71 ? -8.276 -12.009 -4.513 1.00 96.00 71 ASP A CA 1
ATOM 581 C C . ASP A 1 71 ? -8.249 -12.449 -3.032 1.00 96.00 71 ASP A C 1
ATOM 583 O O . ASP A 1 71 ? -7.691 -13.493 -2.686 1.00 96.00 71 ASP A O 1
ATOM 587 N N . GLY A 1 72 ? -8.847 -11.661 -2.130 1.00 96.31 72 GLY A N 1
ATOM 588 C CA . GLY A 1 72 ? -8.900 -11.946 -0.699 1.00 96.31 72 GLY A CA 1
ATOM 589 C C . GLY A 1 72 ? -7.556 -11.773 0.010 1.00 96.31 72 GLY A C 1
ATOM 590 O O . GLY A 1 72 ? -7.388 -12.266 1.133 1.00 96.31 72 GLY A O 1
ATOM 591 N N . LYS A 1 73 ? -6.589 -11.096 -0.624 1.00 97.88 73 LYS A N 1
ATOM 592 C CA . LYS A 1 73 ? -5.269 -10.787 -0.065 1.00 97.88 73 LYS A CA 1
ATOM 593 C C . LYS A 1 73 ? -5.008 -9.279 -0.081 1.00 97.88 73 LYS A C 1
ATOM 595 O O . LYS A 1 73 ? -5.637 -8.553 -0.842 1.00 97.88 73 LYS A O 1
ATOM 600 N N . PRO A 1 74 ? -4.118 -8.761 0.785 1.00 97.88 74 PRO A N 1
ATOM 601 C CA . PRO A 1 74 ? -3.766 -7.349 0.739 1.00 97.88 74 PRO A CA 1
ATOM 602 C C . PRO A 1 74 ? -3.183 -6.972 -0.626 1.00 97.88 74 PRO A C 1
ATOM 604 O O . PRO A 1 74 ? -2.323 -7.688 -1.136 1.00 97.88 74 PRO A O 1
ATOM 607 N N . VAL A 1 75 ? -3.622 -5.842 -1.180 1.00 97.88 75 VAL A N 1
ATOM 608 C CA . VAL A 1 75 ? -3.028 -5.262 -2.391 1.00 97.88 75 VAL A CA 1
ATOM 609 C C . VAL A 1 75 ? -1.558 -4.938 -2.131 1.00 97.88 75 VAL A C 1
ATOM 611 O O . VAL A 1 75 ? -1.186 -4.438 -1.066 1.00 97.88 75 VAL A O 1
ATOM 614 N N . GLU A 1 76 ? -0.707 -5.222 -3.107 1.00 96.25 76 GLU A N 1
ATOM 615 C CA . GLU A 1 76 ? 0.736 -5.084 -2.971 1.00 96.25 76 GLU A CA 1
ATOM 616 C C . GLU A 1 76 ? 1.273 -3.886 -3.746 1.00 96.25 76 GLU A C 1
ATOM 618 O O . GLU A 1 76 ? 0.744 -3.497 -4.785 1.00 96.25 76 GLU A O 1
ATOM 623 N N . LEU A 1 77 ? 2.363 -3.312 -3.234 1.00 94.88 77 LEU A N 1
ATOM 624 C CA . LEU A 1 77 ? 3.096 -2.227 -3.877 1.00 94.88 77 LEU A CA 1
ATOM 625 C C . LEU A 1 77 ? 4.377 -2.792 -4.476 1.00 94.88 77 LEU A C 1
ATOM 627 O O . LEU A 1 77 ? 5.289 -3.205 -3.757 1.00 94.88 77 LEU A O 1
ATOM 631 N N . HIS A 1 78 ? 4.439 -2.815 -5.802 1.00 91.12 78 HIS A N 1
ATOM 632 C CA . HIS A 1 78 ? 5.556 -3.374 -6.545 1.00 91.12 78 HIS A CA 1
ATOM 633 C C . HIS A 1 78 ? 6.371 -2.277 -7.220 1.00 91.12 78 HIS A C 1
ATOM 635 O O . HIS A 1 78 ? 5.859 -1.518 -8.040 1.00 91.12 78 HIS A O 1
ATOM 641 N N . HIS A 1 79 ? 7.665 -2.227 -6.919 1.00 89.75 79 HIS A N 1
ATOM 642 C CA . HIS A 1 79 ? 8.593 -1.381 -7.653 1.00 89.75 79 HIS A CA 1
ATOM 643 C C . HIS A 1 79 ? 8.825 -1.937 -9.063 1.00 89.75 79 HIS A C 1
ATOM 645 O O . HIS A 1 79 ? 9.292 -3.061 -9.225 1.00 89.75 79 HIS A O 1
ATOM 651 N N . LEU A 1 80 ? 8.575 -1.118 -10.088 1.00 85.44 80 LEU A N 1
ATOM 652 C CA . LEU A 1 80 ? 8.831 -1.460 -11.493 1.00 85.44 80 LEU A CA 1
ATOM 653 C C . LEU A 1 80 ? 10.329 -1.456 -11.840 1.00 85.44 80 LEU A C 1
ATOM 655 O O . LEU A 1 80 ? 10.737 -2.021 -12.854 1.00 85.44 80 LEU A O 1
ATOM 659 N N . LYS A 1 81 ? 11.144 -0.790 -11.015 1.00 81.00 81 LYS A N 1
ATOM 660 C CA . LYS A 1 81 ? 12.611 -0.785 -11.062 1.00 81.00 81 LYS A CA 1
ATOM 661 C C . LYS A 1 81 ? 13.129 -1.061 -9.657 1.00 81.00 81 LYS A C 1
ATOM 663 O O . LYS A 1 81 ? 12.615 -0.468 -8.721 1.00 81.00 81 LYS A O 1
ATOM 668 N N . GLN A 1 82 ? 14.153 -1.899 -9.505 1.00 74.94 82 GLN A N 1
ATOM 669 C CA . GLN A 1 82 ? 14.725 -2.306 -8.205 1.00 74.94 82 GLN A CA 1
ATOM 670 C C . GLN A 1 82 ? 15.570 -1.194 -7.530 1.00 74.94 82 GLN A C 1
ATOM 672 O O . GLN A 1 82 ? 16.651 -1.441 -6.999 1.00 74.94 82 GLN A O 1
ATOM 677 N N . THR A 1 83 ? 15.089 0.048 -7.582 1.00 80.31 83 THR A N 1
ATOM 678 C CA . THR A 1 83 ? 15.695 1.266 -7.033 1.00 80.31 83 THR A CA 1
ATOM 679 C C . THR A 1 83 ? 14.694 1.942 -6.108 1.00 80.31 83 THR A C 1
ATOM 681 O O . THR A 1 83 ? 13.492 1.874 -6.368 1.00 80.31 83 THR A O 1
ATOM 684 N N . HIS A 1 84 ? 15.177 2.641 -5.083 1.00 76.56 84 HIS A N 1
ATOM 685 C CA . HIS A 1 84 ? 14.327 3.316 -4.104 1.00 76.56 84 HIS A CA 1
ATOM 686 C C . HIS A 1 84 ? 13.373 4.313 -4.788 1.00 76.56 84 HIS A C 1
ATOM 688 O O . HIS A 1 84 ? 12.162 4.201 -4.667 1.00 76.56 84 HIS A O 1
ATOM 694 N N . GLU A 1 85 ? 13.865 5.192 -5.656 1.00 82.75 85 GLU A N 1
ATOM 695 C CA . GLU A 1 85 ? 13.076 6.217 -6.365 1.00 82.75 85 GLU A CA 1
ATOM 696 C C . GLU A 1 85 ? 12.321 5.656 -7.592 1.00 82.75 85 GLU A C 1
ATOM 698 O O . GLU A 1 85 ? 11.785 6.393 -8.427 1.00 82.75 85 GLU A O 1
ATOM 703 N N . GLY A 1 86 ? 12.307 4.328 -7.751 1.00 88.44 86 GLY A N 1
ATOM 704 C CA . GLY A 1 86 ? 11.664 3.655 -8.872 1.00 88.44 86 GLY A CA 1
ATOM 705 C C . GLY A 1 86 ? 10.145 3.873 -8.878 1.00 88.44 86 GLY A C 1
ATOM 706 O O . GLY A 1 86 ? 9.532 3.970 -7.817 1.00 88.44 86 GLY A O 1
ATOM 707 N N . PRO A 1 87 ? 9.486 3.923 -10.051 1.00 92.12 87 PRO A N 1
ATOM 708 C CA . PRO A 1 87 ? 8.029 3.932 -10.099 1.00 92.12 87 PRO A CA 1
ATOM 709 C C . PRO A 1 87 ? 7.444 2.674 -9.448 1.00 92.12 87 PRO A C 1
ATOM 711 O O . PRO A 1 87 ? 7.997 1.584 -9.606 1.00 92.12 87 PRO A O 1
ATOM 714 N N . ILE A 1 88 ? 6.312 2.824 -8.771 1.00 94.06 88 ILE A N 1
ATOM 715 C CA . ILE A 1 88 ? 5.616 1.767 -8.035 1.00 94.06 88 ILE A CA 1
ATOM 716 C C . ILE A 1 88 ? 4.242 1.539 -8.668 1.00 94.06 88 ILE A C 1
ATOM 718 O O . ILE A 1 88 ? 3.603 2.487 -9.117 1.00 94.06 88 ILE A O 1
ATOM 722 N N . ALA A 1 89 ? 3.777 0.295 -8.713 1.00 93.69 89 ALA A N 1
ATOM 723 C CA . ALA A 1 89 ? 2.423 -0.055 -9.128 1.00 93.69 89 ALA A CA 1
ATOM 724 C C . ALA A 1 89 ? 1.691 -0.812 -8.015 1.00 93.69 89 ALA A C 1
ATOM 726 O O . ALA A 1 89 ? 2.285 -1.675 -7.363 1.00 93.69 89 ALA A O 1
ATOM 727 N N . GLU A 1 90 ? 0.406 -0.504 -7.832 1.00 95.75 90 GLU A N 1
ATOM 728 C CA . GLU A 1 90 ? -0.519 -1.354 -7.078 1.00 95.75 90 GLU A CA 1
ATOM 729 C C . GLU A 1 90 ? -0.816 -2.620 -7.903 1.00 95.75 90 GLU A C 1
ATOM 731 O O . GLU A 1 90 ? -1.161 -2.530 -9.087 1.00 95.75 90 GLU A O 1
ATOM 736 N N . ILE A 1 91 ? -0.668 -3.804 -7.302 1.00 94.19 91 ILE A N 1
ATOM 737 C CA . ILE A 1 91 ? -0.929 -5.101 -7.949 1.00 94.19 91 ILE A CA 1
ATOM 738 C C . ILE A 1 91 ? -1.659 -6.055 -6.995 1.00 94.19 91 ILE A C 1
ATOM 740 O O . ILE A 1 91 ? -1.533 -5.938 -5.776 1.00 94.19 91 ILE A O 1
ATOM 744 N N . SER A 1 92 ? -2.412 -7.018 -7.534 1.00 95.06 92 SER A N 1
ATOM 745 C CA . SER A 1 92 ? -2.963 -8.106 -6.718 1.00 95.06 92 SER A CA 1
ATOM 746 C C . SER A 1 92 ? -1.860 -9.072 -6.276 1.00 95.06 92 SER A C 1
ATOM 748 O O . SER A 1 92 ? -0.857 -9.262 -6.977 1.00 95.06 92 SER A O 1
ATOM 750 N N . ASN A 1 93 ? -2.064 -9.718 -5.130 1.00 94.56 93 ASN A N 1
ATOM 751 C CA . ASN A 1 93 ? -1.141 -10.727 -4.617 1.00 94.56 93 ASN A CA 1
ATOM 752 C C . ASN A 1 93 ? -1.118 -11.957 -5.538 1.00 94.56 93 ASN A C 1
ATOM 754 O O . ASN A 1 93 ? -0.055 -12.524 -5.796 1.00 94.56 93 ASN A O 1
ATOM 758 N N . GLU A 1 94 ? -2.272 -12.351 -6.089 1.00 92.50 94 GLU A N 1
ATOM 759 C CA . GLU A 1 94 ? -2.333 -13.443 -7.067 1.00 92.50 94 GLU A CA 1
ATOM 760 C C . GLU A 1 94 ? -1.442 -13.152 -8.285 1.00 92.50 94 GLU A C 1
ATOM 762 O O . GLU A 1 94 ? -0.655 -14.010 -8.701 1.00 92.50 94 GLU A O 1
ATOM 767 N N . PHE A 1 95 ? -1.514 -11.933 -8.836 1.00 90.00 95 PHE A N 1
ATOM 768 C CA . PHE A 1 95 ? -0.686 -11.546 -9.975 1.00 90.00 95 PHE A CA 1
ATOM 769 C C . PHE A 1 95 ? 0.801 -11.566 -9.617 1.00 90.00 95 PHE A C 1
ATOM 771 O O . PHE A 1 95 ? 1.605 -12.127 -10.370 1.00 90.00 95 PHE A O 1
ATOM 778 N N . HIS A 1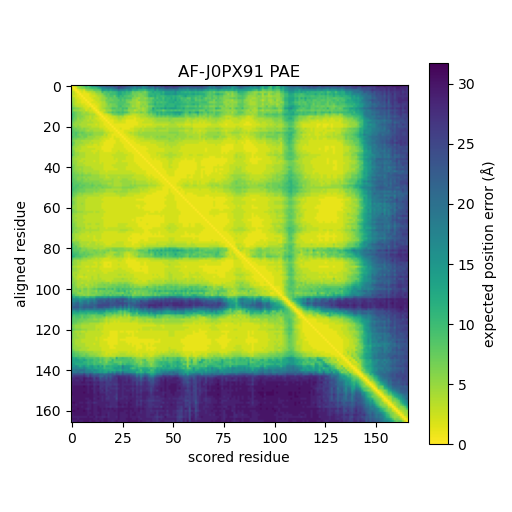 96 ? 1.171 -10.970 -8.478 1.00 89.25 96 HIS A N 1
ATOM 779 C CA . HIS A 1 96 ? 2.561 -10.921 -8.016 1.00 89.25 96 HIS A CA 1
ATOM 780 C C . HIS A 1 96 ? 3.172 -12.314 -7.921 1.00 89.25 96 HIS A C 1
ATOM 782 O O . HIS A 1 96 ? 4.236 -12.564 -8.491 1.00 89.25 96 HIS A O 1
ATOM 788 N N . ASN A 1 97 ? 2.454 -13.243 -7.290 1.00 87.62 97 ASN A N 1
ATOM 789 C CA . ASN A 1 97 ? 2.901 -14.619 -7.120 1.00 87.62 97 ASN A CA 1
ATOM 790 C C . ASN A 1 97 ? 2.988 -15.360 -8.457 1.00 87.62 97 ASN A C 1
ATOM 792 O O . ASN A 1 97 ? 4.004 -15.987 -8.763 1.00 87.62 97 ASN A O 1
ATOM 796 N N . LYS A 1 98 ? 1.947 -15.258 -9.290 1.00 86.88 98 LYS A N 1
ATOM 797 C CA . LYS A 1 98 ? 1.866 -15.966 -10.575 1.00 86.88 98 LYS A CA 1
ATOM 798 C C . LYS A 1 98 ? 2.936 -15.524 -11.569 1.00 86.88 98 LYS A C 1
ATOM 800 O O . LYS A 1 98 ? 3.403 -16.336 -12.369 1.00 86.88 98 LYS A O 1
ATOM 805 N N . TYR A 1 99 ? 3.319 -14.249 -11.539 1.00 83.69 99 TYR A N 1
ATOM 806 C CA . TYR A 1 99 ? 4.251 -13.657 -12.500 1.00 83.69 99 TYR A CA 1
ATOM 807 C C . TYR A 1 99 ? 5.553 -13.172 -11.870 1.00 83.69 99 TYR A C 1
ATOM 809 O O . TYR A 1 99 ? 6.268 -12.389 -12.498 1.00 83.69 99 TYR A O 1
ATOM 817 N N . THR A 1 100 ? 5.900 -13.679 -10.685 1.00 82.31 100 THR A N 1
ATOM 818 C CA . THR A 1 100 ? 7.113 -13.304 -9.946 1.00 82.31 100 THR A CA 1
ATOM 819 C C . THR A 1 100 ? 8.370 -13.328 -10.824 1.00 82.31 100 THR A C 1
ATOM 821 O O . THR A 1 100 ? 9.091 -12.339 -10.899 1.00 82.31 100 THR A O 1
ATOM 824 N N . SER A 1 101 ? 8.571 -14.376 -11.630 1.00 77.75 101 SER A N 1
ATOM 825 C CA . SER A 1 101 ? 9.728 -14.507 -12.532 1.00 77.75 101 SER A CA 1
ATOM 826 C C . SER A 1 101 ? 9.744 -13.508 -13.696 1.00 77.75 101 SER A C 1
ATOM 828 O O . SER A 1 101 ? 10.798 -13.235 -14.262 1.00 77.75 101 SER A O 1
ATOM 830 N N . VAL A 1 102 ? 8.588 -12.948 -14.062 1.00 76.56 102 VAL A N 1
ATOM 831 C CA . VAL A 1 102 ? 8.427 -11.970 -15.154 1.00 76.56 102 VAL A CA 1
ATOM 832 C C . VAL A 1 102 ? 8.557 -10.530 -14.647 1.00 76.56 102 VAL A C 1
ATOM 834 O O . VAL A 1 102 ? 8.899 -9.623 -15.411 1.00 76.56 102 VAL A O 1
ATOM 837 N N . ILE A 1 103 ? 8.234 -10.289 -13.378 1.00 78.00 103 ILE A N 1
ATOM 838 C CA . ILE A 1 103 ? 8.290 -8.957 -12.756 1.00 78.00 103 ILE A CA 1
ATOM 839 C C . ILE A 1 103 ? 9.576 -8.743 -11.947 1.00 78.00 103 ILE A C 1
ATOM 841 O O . ILE A 1 103 ? 10.048 -7.617 -11.863 1.00 78.00 103 ILE A O 1
ATOM 845 N N . HIS A 1 104 ? 10.189 -9.823 -11.456 1.00 75.12 104 HIS A N 1
ATOM 846 C CA . HIS A 1 104 ? 11.503 -9.842 -10.801 1.00 75.12 104 HIS A CA 1
ATOM 847 C C . HIS A 1 104 ? 12.566 -10.540 -11.652 1.00 75.12 104 HIS A C 1
ATOM 849 O O . HIS A 1 104 ? 13.519 -11.091 -11.104 1.00 75.12 104 HIS A O 1
ATOM 855 N N . ALA A 1 105 ? 12.401 -10.560 -12.981 1.00 63.62 105 ALA A N 1
ATOM 856 C CA . ALA A 1 105 ? 13.401 -11.132 -13.880 1.00 63.62 105 ALA A CA 1
ATOM 857 C C . ALA A 1 105 ? 14.790 -10.574 -13.508 1.00 63.62 105 ALA A C 1
ATOM 859 O O . ALA A 1 105 ? 14.928 -9.350 -13.392 1.00 63.62 105 ALA A O 1
ATOM 860 N N . PRO A 1 106 ? 15.787 -11.439 -13.253 1.00 52.00 106 PRO A N 1
ATOM 861 C CA . PRO A 1 106 ? 17.042 -11.013 -12.662 1.00 52.00 106 PRO A CA 1
ATOM 862 C C . PRO A 1 106 ? 17.714 -10.003 -13.586 1.00 52.00 106 PRO A C 1
ATOM 864 O O . PRO A 1 106 ? 18.009 -10.295 -14.743 1.00 52.00 106 PRO A O 1
ATOM 867 N N . SER A 1 107 ? 17.984 -8.801 -13.074 1.00 50.44 107 SER A N 1
ATOM 868 C CA . SER A 1 107 ? 19.135 -8.080 -13.598 1.00 50.44 107 SER A CA 1
ATOM 869 C C . SER A 1 107 ? 20.334 -8.869 -13.096 1.00 50.44 107 SER A C 1
ATOM 871 O O . SER A 1 107 ? 20.532 -8.970 -11.885 1.00 50.44 107 SER A O 1
ATOM 873 N N . ASN A 1 108 ? 21.109 -9.460 -13.996 1.00 45.69 108 ASN A N 1
ATOM 874 C CA . ASN A 1 108 ? 22.298 -10.254 -13.664 1.00 45.69 108 ASN A CA 1
ATOM 875 C C . ASN A 1 108 ? 23.420 -9.397 -13.030 1.00 45.69 108 ASN A C 1
ATOM 877 O O . ASN A 1 108 ? 24.580 -9.795 -13.047 1.00 45.69 108 ASN A O 1
ATOM 881 N N . THR A 1 109 ? 23.105 -8.187 -12.559 1.00 50.94 109 THR A N 1
ATOM 882 C CA . THR A 1 109 ? 24.067 -7.125 -12.285 1.00 50.94 109 THR A CA 1
ATOM 883 C C . THR A 1 109 ? 23.824 -6.339 -10.997 1.00 50.94 109 THR A C 1
ATOM 885 O O . THR A 1 109 ? 24.787 -5.748 -10.529 1.00 50.94 109 THR A O 1
ATOM 888 N N . HIS A 1 110 ? 22.640 -6.340 -10.358 1.00 52.22 110 HIS A N 1
ATOM 889 C CA . HIS A 1 110 ? 22.442 -5.538 -9.134 1.00 52.22 110 HIS A CA 1
ATOM 890 C C . HIS A 1 110 ? 21.514 -6.175 -8.086 1.00 52.22 110 HIS A C 1
ATOM 892 O O . HIS A 1 110 ? 20.399 -6.605 -8.381 1.00 52.22 110 HIS A O 1
ATOM 898 N N . GLN A 1 111 ? 21.978 -6.177 -6.834 1.00 60.78 111 GLN A N 1
ATOM 899 C CA . GLN A 1 111 ? 21.175 -6.415 -5.634 1.00 60.78 111 GLN A CA 1
ATOM 900 C C . GLN A 1 111 ? 20.143 -5.282 -5.469 1.00 60.78 111 GLN A C 1
ATOM 902 O O . GLN A 1 111 ? 20.435 -4.133 -5.797 1.00 60.78 111 GLN A O 1
ATOM 907 N N . SER A 1 112 ? 18.935 -5.591 -4.975 1.00 66.25 112 SER A N 1
ATOM 908 C CA . SER A 1 112 ? 17.900 -4.575 -4.709 1.00 66.25 112 SER A CA 1
ATOM 909 C C . SER A 1 112 ? 18.447 -3.475 -3.798 1.00 66.25 112 SER A C 1
ATOM 911 O O . SER A 1 112 ? 18.864 -3.763 -2.678 1.00 66.25 112 SER A O 1
ATOM 913 N N . LEU A 1 113 ? 18.355 -2.222 -4.246 1.00 76.44 113 LEU A N 1
ATOM 914 C CA . LEU A 1 113 ? 18.734 -1.044 -3.454 1.00 76.44 113 LEU A CA 1
ATOM 915 C C . LEU A 1 113 ? 17.611 -0.577 -2.509 1.00 76.44 113 LEU A C 1
ATOM 917 O O . LEU A 1 113 ? 17.739 0.443 -1.839 1.00 76.44 113 LEU A O 1
ATOM 921 N N . ILE A 1 114 ? 16.484 -1.294 -2.470 1.00 77.44 114 ILE A N 1
ATOM 922 C CA . ILE A 1 114 ? 15.337 -0.957 -1.625 1.00 77.44 114 ILE A CA 1
ATOM 923 C C . ILE A 1 114 ? 15.639 -1.339 -0.173 1.00 77.44 114 ILE A C 1
ATOM 925 O O . ILE A 1 114 ? 15.703 -2.522 0.174 1.00 77.44 114 ILE A O 1
ATOM 929 N N . GLU A 1 115 ? 15.744 -0.339 0.698 1.00 84.69 115 GLU A N 1
ATOM 930 C CA . GLU A 1 115 ? 15.775 -0.561 2.142 1.00 84.69 115 GLU A CA 1
ATOM 931 C C . GLU A 1 115 ? 14.374 -0.865 2.675 1.00 84.69 115 GLU A C 1
ATOM 933 O O . GLU A 1 115 ? 13.469 -0.029 2.615 1.00 84.69 115 GLU A O 1
ATOM 938 N N . ARG A 1 116 ? 14.189 -2.076 3.217 1.00 86.19 116 ARG A N 1
ATOM 939 C CA . ARG A 1 116 ? 12.857 -2.568 3.605 1.00 86.19 116 ARG A CA 1
ATOM 940 C C . ARG A 1 116 ? 12.188 -1.719 4.679 1.00 86.19 116 ARG A C 1
ATOM 942 O O . ARG A 1 116 ? 11.014 -1.41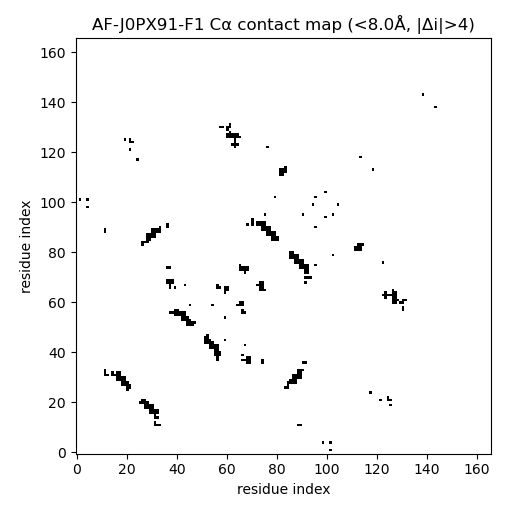9 4.540 1.00 86.19 116 ARG A O 1
ATOM 949 N N . SER A 1 117 ? 12.926 -1.298 5.705 1.00 88.62 117 SER A N 1
ATOM 950 C CA . SER A 1 1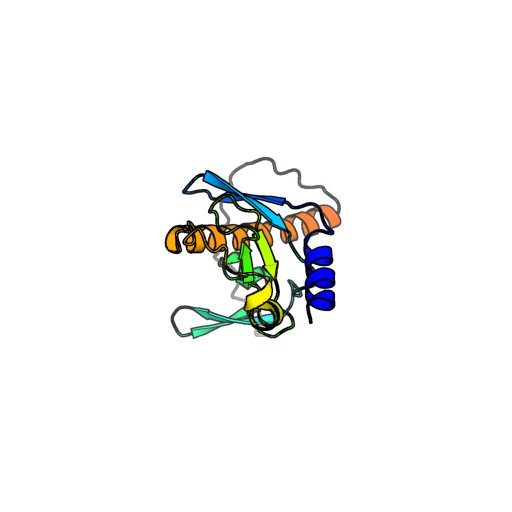17 ? 12.376 -0.482 6.795 1.00 88.62 117 SER A CA 1
ATOM 951 C C . SER A 1 117 ? 11.894 0.887 6.308 1.00 88.62 117 SER A C 1
ATOM 953 O O . SER A 1 117 ? 10.824 1.336 6.712 1.00 88.62 117 SER A O 1
ATOM 955 N N . LYS A 1 118 ? 12.646 1.527 5.401 1.00 89.75 118 LYS A N 1
ATOM 956 C CA . LYS A 1 118 ? 12.227 2.776 4.749 1.00 89.75 118 LYS A CA 1
ATOM 957 C C . LYS A 1 118 ? 10.976 2.554 3.909 1.00 89.75 118 LYS A C 1
ATOM 959 O O . LYS A 1 118 ? 10.020 3.313 4.018 1.00 89.75 118 LYS A O 1
ATOM 964 N N . PHE A 1 119 ? 10.951 1.476 3.126 1.00 91.44 119 PHE A N 1
ATOM 965 C CA . PHE A 1 119 ? 9.799 1.162 2.289 1.00 91.44 119 PHE A CA 1
ATOM 966 C C . PHE A 1 119 ? 8.547 0.783 3.093 1.00 91.44 119 PHE A C 1
ATOM 968 O O . PHE A 1 119 ? 7.441 1.143 2.702 1.00 91.44 119 PHE A O 1
ATOM 975 N N . ASP A 1 120 ? 8.695 0.095 4.225 1.00 91.88 120 ASP A N 1
ATOM 976 C CA . ASP A 1 120 ? 7.575 -0.246 5.103 1.00 91.88 120 ASP A CA 1
ATOM 977 C C . ASP A 1 120 ? 6.899 1.014 5.653 1.00 91.88 120 ASP A C 1
ATOM 979 O O . ASP A 1 120 ? 5.668 1.081 5.673 1.00 91.88 120 ASP A O 1
ATOM 983 N N . GLN A 1 121 ? 7.692 2.023 6.023 1.00 93.31 121 GLN A N 1
ATOM 984 C CA . GLN A 1 121 ? 7.178 3.325 6.431 1.00 93.31 121 GLN A CA 1
ATOM 985 C C . GLN A 1 121 ? 6.526 4.078 5.265 1.00 93.31 121 GLN A C 1
ATOM 987 O O . GLN A 1 121 ? 5.385 4.522 5.391 1.00 93.31 121 GLN A O 1
ATOM 992 N N . TRP A 1 122 ? 7.216 4.168 4.125 1.00 95.88 122 TRP A N 1
ATOM 993 C CA . TRP A 1 122 ? 6.684 4.786 2.908 1.00 95.88 122 TRP A CA 1
ATOM 994 C C . TRP A 1 122 ? 5.318 4.189 2.536 1.00 95.88 122 TRP A C 1
ATOM 996 O O . TRP A 1 122 ? 4.369 4.914 2.253 1.00 95.88 122 TRP A O 1
ATOM 1006 N N . ARG A 1 123 ? 5.181 2.858 2.619 1.00 96.25 123 ARG A N 1
ATOM 1007 C CA . ARG A 1 123 ? 3.936 2.130 2.343 1.00 96.25 123 ARG A CA 1
ATOM 1008 C C . ARG A 1 123 ? 2.823 2.492 3.322 1.00 96.25 123 ARG A C 1
ATOM 1010 O O . ARG A 1 123 ? 1.671 2.597 2.909 1.00 96.25 123 ARG A O 1
ATOM 1017 N N . GLU A 1 124 ? 3.138 2.622 4.608 1.00 96.88 124 GLU A N 1
ATOM 1018 C CA . GLU A 1 124 ? 2.144 2.982 5.619 1.00 96.88 124 GLU A CA 1
ATOM 1019 C C . GLU A 1 124 ? 1.560 4.374 5.350 1.00 96.88 124 GLU A C 1
ATOM 1021 O O . GLU A 1 124 ? 0.341 4.548 5.363 1.00 96.88 124 GLU A O 1
ATOM 1026 N N . GLU A 1 125 ? 2.424 5.351 5.075 1.00 97.69 125 GLU A N 1
ATOM 1027 C CA . GLU A 1 125 ? 2.020 6.722 4.755 1.00 97.69 125 GLU A CA 1
ATOM 1028 C C . GLU A 1 125 ? 1.257 6.779 3.427 1.00 97.69 125 GLU A C 1
ATOM 1030 O O . GLU A 1 125 ? 0.187 7.382 3.355 1.00 97.69 125 GLU A O 1
ATOM 1035 N N . TYR A 1 126 ? 1.736 6.054 2.413 1.00 97.94 126 TYR A N 1
ATOM 1036 C CA . TYR A 1 126 ? 1.079 5.957 1.116 1.00 97.94 126 TYR A CA 1
ATOM 1037 C C . TYR A 1 126 ? -0.374 5.482 1.223 1.00 97.94 126 TYR A C 1
ATOM 1039 O O . TYR A 1 126 ? -1.261 6.074 0.611 1.00 97.94 126 TYR A O 1
ATOM 1047 N N . TRP A 1 127 ? -0.659 4.434 2.005 1.00 98.19 127 TRP A N 1
ATOM 1048 C CA . TRP A 1 127 ? -2.036 3.947 2.139 1.00 98.19 127 TRP A CA 1
ATOM 1049 C C . TRP A 1 127 ? -2.946 4.934 2.878 1.00 98.19 127 TRP A C 1
ATOM 1051 O O . TRP A 1 127 ? -4.129 5.028 2.548 1.00 98.19 127 TRP A O 1
ATOM 1061 N N . LYS A 1 128 ? -2.411 5.706 3.832 1.00 97.56 128 LYS A N 1
ATOM 1062 C CA . LYS A 1 128 ? -3.172 6.781 4.492 1.00 97.56 128 LYS A CA 1
ATOM 1063 C C . LYS A 1 128 ? -3.535 7.878 3.492 1.00 97.56 128 LYS A C 1
ATOM 1065 O O . LYS A 1 128 ? -4.703 8.259 3.422 1.00 97.56 128 LYS A O 1
ATOM 1070 N N . GLU A 1 129 ? -2.573 8.300 2.674 1.00 96.75 129 GLU A N 1
ATOM 1071 C CA . GLU A 1 129 ? -2.785 9.274 1.596 1.00 96.75 129 GLU A CA 1
ATOM 1072 C C . GLU A 1 129 ? -3.794 8.750 0.563 1.00 96.75 129 GLU A C 1
ATOM 1074 O O . GLU A 1 129 ? -4.736 9.437 0.169 1.00 96.75 129 GLU A O 1
ATOM 1079 N N . ARG A 1 130 ? -3.667 7.473 0.182 1.00 96.56 130 ARG A N 1
ATOM 1080 C CA . ARG A 1 130 ? -4.592 6.802 -0.736 1.00 96.56 130 ARG A CA 1
ATOM 1081 C C . ARG A 1 130 ? -6.035 6.855 -0.236 1.00 96.56 130 ARG A C 1
ATOM 1083 O O . ARG A 1 130 ? -6.940 7.084 -1.034 1.00 96.56 130 ARG A O 1
ATOM 1090 N N . ALA A 1 131 ? -6.252 6.666 1.067 1.00 96.12 131 ALA A N 1
ATOM 1091 C CA . ALA A 1 131 ? -7.565 6.812 1.693 1.00 96.12 131 ALA A CA 1
ATOM 1092 C C . ALA A 1 131 ? -8.064 8.263 1.727 1.00 96.12 131 ALA A C 1
ATOM 1094 O O . ALA A 1 131 ? -9.270 8.490 1.619 1.00 96.12 131 ALA A O 1
ATOM 1095 N N . GLN A 1 132 ? -7.176 9.243 1.892 1.00 92.00 132 GLN A N 1
ATOM 1096 C CA . GLN A 1 132 ? -7.555 10.654 1.868 1.00 92.00 132 GLN A CA 1
ATOM 1097 C C . GLN A 1 132 ? -8.108 11.066 0.498 1.00 92.00 132 GLN A C 1
ATOM 1099 O O . GLN A 1 132 ? -9.173 11.682 0.453 1.00 92.00 132 GLN A O 1
ATOM 1104 N N . GLY A 1 133 ? -7.480 10.621 -0.596 1.00 89.44 133 GLY A N 1
ATOM 1105 C CA . GLY A 1 133 ? -7.945 10.916 -1.958 1.00 89.44 133 GLY A CA 1
ATOM 1106 C C . GLY A 1 133 ? -9.404 10.508 -2.219 1.00 89.44 133 GLY A C 1
ATOM 1107 O O . GLY A 1 133 ? -10.161 11.276 -2.804 1.00 89.44 133 GLY A O 1
ATOM 1108 N N . TYR A 1 134 ? -9.852 9.358 -1.696 1.00 87.38 134 TYR A N 1
ATOM 1109 C CA . TYR A 1 134 ? -11.263 8.942 -1.795 1.00 87.38 134 TYR A CA 1
ATOM 1110 C C . TYR A 1 134 ? -12.224 9.874 -1.043 1.00 87.38 134 TYR A C 1
ATOM 1112 O O . TYR A 1 134 ? -13.377 10.041 -1.438 1.00 87.38 134 TYR A O 1
ATOM 1120 N N . ARG A 1 135 ? -11.770 10.472 0.063 1.00 76.00 135 ARG A N 1
ATOM 1121 C CA . ARG A 1 135 ? -12.586 11.382 0.875 1.00 76.00 135 ARG A CA 1
ATOM 1122 C C . ARG A 1 135 ? -12.776 12.725 0.167 1.00 76.00 135 ARG A C 1
ATOM 1124 O O . ARG A 1 135 ? -13.864 13.290 0.203 1.00 76.00 135 ARG A O 1
ATOM 1131 N N . GLU A 1 136 ? -11.733 13.210 -0.497 1.00 75.81 136 GLU A N 1
ATOM 1132 C CA . GLU A 1 136 ? -11.763 14.438 -1.297 1.00 75.81 136 GLU A CA 1
ATOM 1133 C C . GLU A 1 136 ? -12.635 14.279 -2.556 1.00 75.81 136 GLU A C 1
ATOM 1135 O O . GLU A 1 136 ? -13.442 15.158 -2.865 1.00 75.81 136 GLU A O 1
ATOM 1140 N N . GLU A 1 137 ? -12.571 13.128 -3.235 1.00 73.19 137 GLU A N 1
ATOM 1141 C CA . GLU A 1 137 ? -13.486 12.782 -4.339 1.00 73.19 137 GLU A CA 1
ATOM 1142 C C . GLU A 1 137 ? -14.959 12.750 -3.887 1.00 73.19 137 GLU A C 1
ATOM 1144 O O . GLU A 1 137 ? -15.838 13.317 -4.542 1.00 73.19 137 GLU A O 1
ATOM 1149 N N . ALA A 1 138 ? -15.248 12.148 -2.731 1.00 70.06 138 ALA A N 1
ATOM 1150 C CA . ALA A 1 138 ? -16.599 12.143 -2.170 1.00 70.06 138 ALA A CA 1
ATOM 1151 C C . ALA A 1 138 ? -17.096 13.564 -1.827 1.00 70.06 138 ALA A C 1
ATOM 1153 O O . ALA A 1 138 ? -18.232 13.917 -2.128 1.00 70.06 138 ALA A O 1
ATOM 1154 N N . ASN A 1 139 ? -16.241 14.414 -1.253 1.00 61.22 139 ASN A N 1
ATOM 1155 C CA . ASN A 1 139 ? -16.609 15.788 -0.898 1.00 61.22 139 ASN A CA 1
ATOM 1156 C C . ASN A 1 139 ? -16.798 16.695 -2.127 1.00 61.22 139 ASN A C 1
ATOM 1158 O O . ASN A 1 139 ? -17.696 17.535 -2.151 1.00 61.22 139 ASN A O 1
ATOM 1162 N N . SER A 1 140 ? -15.968 16.528 -3.159 1.00 66.00 140 SER A N 1
ATOM 1163 C CA . SER A 1 140 ? -16.087 17.276 -4.418 1.00 66.00 140 SER A CA 1
ATOM 1164 C C . SER A 1 140 ? -17.328 16.872 -5.220 1.00 66.00 140 SER A C 1
ATOM 1166 O O . SER A 1 140 ? -18.033 17.746 -5.726 1.00 66.00 140 SER A O 1
ATOM 1168 N N . SER A 1 141 ? -17.651 15.575 -5.278 1.00 64.25 141 SER A N 1
ATOM 1169 C CA . SER A 1 141 ? -18.849 15.064 -5.967 1.00 64.25 141 SER A CA 1
ATOM 1170 C C . SER A 1 141 ? -20.171 15.479 -5.309 1.00 64.25 141 SER A C 1
ATOM 1172 O O . SER A 1 141 ? -21.185 15.573 -5.997 1.00 64.25 141 SER A O 1
ATOM 1174 N N . LEU A 1 142 ? -20.159 15.815 -4.014 1.00 63.25 142 LEU A N 1
ATOM 1175 C CA . LEU A 1 142 ? -21.304 16.385 -3.290 1.00 63.25 142 LEU A CA 1
ATOM 1176 C C . LEU A 1 142 ? -21.491 17.905 -3.494 1.00 63.25 142 LEU A C 1
ATOM 1178 O O . LEU A 1 142 ? -22.362 18.498 -2.862 1.00 63.25 142 LEU A O 1
ATOM 1182 N N . GLY A 1 143 ? -20.731 18.541 -4.396 1.00 48.88 143 GLY A N 1
ATOM 1183 C CA . GLY A 1 143 ? -20.996 19.917 -4.832 1.00 48.88 143 GLY A CA 1
ATOM 1184 C C . GLY A 1 143 ? -20.144 21.010 -4.183 1.00 48.88 143 GLY A C 1
ATOM 1185 O O . GLY A 1 143 ? -20.624 22.127 -4.044 1.00 48.88 143 GLY A O 1
ATOM 1186 N N . GLY A 1 144 ? -18.890 20.726 -3.811 1.00 50.62 144 GLY A N 1
ATOM 1187 C CA . GLY A 1 144 ? -17.822 21.740 -3.749 1.00 50.62 144 GLY A CA 1
ATOM 1188 C C . GLY A 1 144 ? -18.105 23.052 -2.994 1.00 50.62 144 GLY A C 1
ATOM 1189 O O . GLY A 1 144 ? -17.723 24.107 -3.489 1.00 50.62 144 GLY A O 1
ATOM 1190 N N . ILE A 1 145 ? -18.736 23.021 -1.813 1.00 46.78 145 ILE A N 1
ATOM 1191 C CA . ILE A 1 145 ? -18.898 24.225 -0.962 1.00 46.78 145 ILE A CA 1
ATOM 1192 C C . ILE A 1 145 ? -17.764 24.392 0.065 1.00 46.78 145 ILE A C 1
ATOM 1194 O O . ILE A 1 145 ? -17.626 25.456 0.659 1.00 46.78 145 ILE A O 1
ATOM 1198 N N . ILE A 1 146 ? -16.893 23.402 0.265 1.00 49.19 146 ILE A N 1
ATOM 1199 C CA . ILE A 1 146 ? -15.854 23.500 1.299 1.00 49.19 146 ILE A CA 1
ATOM 1200 C C . ILE A 1 146 ? -14.465 23.579 0.657 1.00 49.19 146 ILE A C 1
ATOM 1202 O O . ILE A 1 146 ? -13.714 22.607 0.631 1.00 49.19 146 ILE A O 1
ATOM 1206 N N . ASP A 1 147 ? -14.123 24.764 0.149 1.00 44.69 147 ASP A N 1
ATOM 1207 C CA . ASP A 1 147 ? -12.726 25.199 0.058 1.00 44.69 147 ASP A CA 1
ATOM 1208 C C . A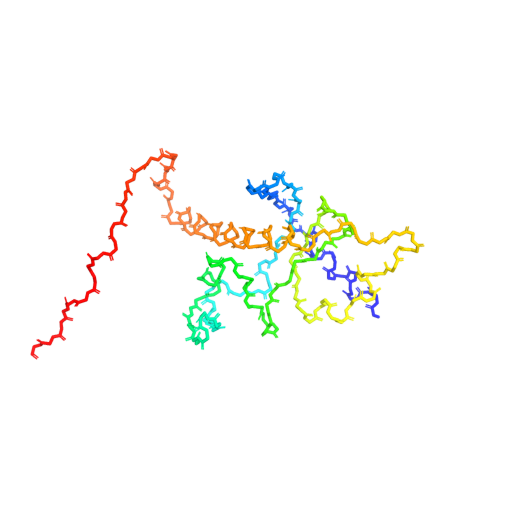SP A 1 147 ? -12.215 25.413 1.493 1.00 44.69 147 ASP A C 1
ATOM 1210 O O . ASP A 1 147 ? -12.459 26.447 2.113 1.00 44.69 147 ASP A O 1
ATOM 1214 N N . MET A 1 148 ? -11.571 24.396 2.070 1.00 43.50 148 MET A N 1
ATOM 1215 C CA . MET A 1 148 ? -10.846 24.512 3.339 1.00 43.50 148 MET A CA 1
ATOM 1216 C C . MET A 1 148 ? -9.350 24.366 3.093 1.00 43.50 148 MET A C 1
ATOM 1218 O O . MET A 1 148 ? -8.689 23.400 3.470 1.00 43.50 148 MET A O 1
ATOM 1222 N N . LYS A 1 149 ? -8.804 25.413 2.484 1.00 40.19 149 LYS A N 1
ATOM 1223 C CA . LYS A 1 149 ? -7.425 25.844 2.672 1.00 40.19 149 LYS A CA 1
ATOM 1224 C C . LYS A 1 149 ? -7.183 26.088 4.178 1.00 40.19 149 LYS A C 1
ATOM 1226 O 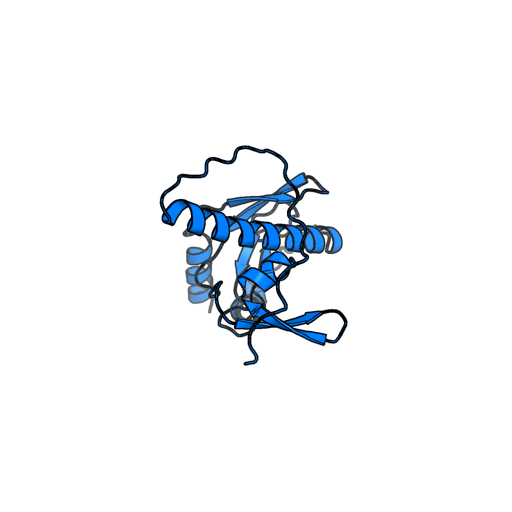O . LYS A 1 149 ? -7.606 27.106 4.702 1.00 40.19 149 LYS A O 1
ATOM 1231 N N . TRP A 1 150 ? -6.544 25.127 4.851 1.00 43.12 150 TRP A N 1
ATOM 1232 C CA . TRP A 1 150 ? -5.879 25.195 6.170 1.00 43.12 150 TRP A CA 1
ATOM 1233 C C . TRP A 1 150 ? -6.470 26.128 7.254 1.00 43.12 150 TRP A C 1
ATOM 1235 O O . TRP A 1 150 ? -6.249 27.336 7.232 1.00 43.12 150 TRP A O 1
ATOM 1245 N N . GLY A 1 151 ? -7.062 25.553 8.309 1.00 33.59 151 GLY A N 1
ATOM 1246 C CA . GLY A 1 151 ? -7.377 26.287 9.542 1.00 33.59 151 GLY A CA 1
ATOM 1247 C C . GLY A 1 151 ? -7.999 25.420 10.643 1.00 33.59 151 GLY A C 1
ATOM 1248 O O . GLY A 1 151 ? -9.134 24.990 10.520 1.00 33.59 151 GLY A O 1
ATOM 1249 N N . ILE A 1 152 ? -7.207 25.156 11.686 1.00 43.91 152 ILE A N 1
ATOM 1250 C CA . ILE A 1 152 ? -7.530 24.786 13.082 1.00 43.91 152 ILE A CA 1
ATOM 1251 C C . ILE A 1 152 ? -9.034 24.717 13.435 1.00 43.91 152 ILE A C 1
ATOM 1253 O O . ILE A 1 152 ? -9.709 25.730 13.324 1.00 43.91 152 ILE A O 1
ATOM 1257 N N . ILE A 1 153 ? -9.499 23.584 13.987 1.00 40.09 153 ILE A N 1
ATOM 1258 C CA . ILE A 1 153 ? -10.305 23.464 15.230 1.00 40.09 153 ILE A CA 1
ATOM 1259 C C . ILE A 1 153 ? -10.399 21.973 15.603 1.00 40.09 153 ILE A C 1
ATOM 1261 O O . ILE A 1 153 ? -10.713 21.120 14.773 1.00 40.09 153 ILE A O 1
ATOM 1265 N N . GLY A 1 154 ? -10.067 21.665 16.858 1.00 46.31 154 GLY A N 1
ATOM 1266 C CA . GLY A 1 154 ? -10.138 20.324 17.424 1.00 46.31 154 GLY A CA 1
ATOM 1267 C C . GLY A 1 154 ? -11.567 19.790 17.457 1.00 46.31 154 GLY A C 1
ATOM 1268 O O . GLY A 1 154 ? -12.497 20.500 17.830 1.00 46.31 154 GLY A O 1
ATOM 1269 N N . ILE A 1 155 ? -11.722 18.521 17.090 1.00 40.41 155 ILE A N 1
ATOM 1270 C CA . ILE A 1 155 ? -12.946 17.767 17.345 1.00 40.41 155 ILE A CA 1
ATOM 1271 C C . ILE A 1 155 ? -12.637 16.807 18.487 1.00 40.41 155 ILE A C 1
ATOM 1273 O O . ILE A 1 155 ? -11.857 15.864 18.338 1.00 40.41 155 ILE A O 1
ATOM 1277 N N . ASP A 1 156 ? -13.226 17.119 19.635 1.00 37.00 156 ASP A N 1
ATOM 1278 C CA . ASP A 1 156 ? -13.223 16.313 20.846 1.00 37.00 156 ASP A CA 1
ATOM 1279 C C . ASP A 1 156 ? -14.190 15.128 20.659 1.00 37.00 156 ASP A C 1
ATOM 1281 O O . ASP A 1 156 ? -15.349 15.306 20.276 1.00 37.00 156 ASP A O 1
ATOM 1285 N N . PHE A 1 157 ? -13.711 1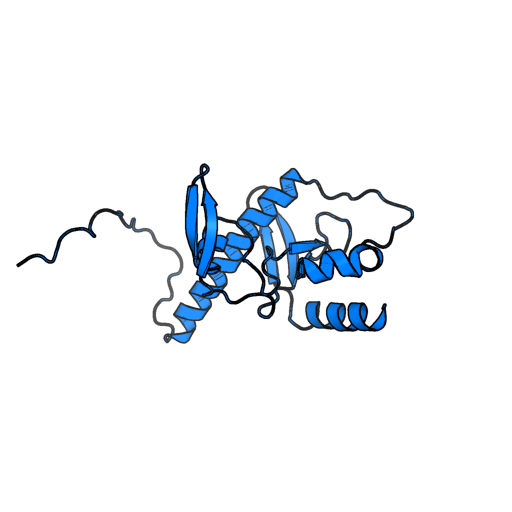3.902 20.870 1.00 45.53 157 PHE A N 1
ATOM 1286 C CA . PHE A 1 157 ? -14.452 12.657 20.620 1.00 45.53 157 PHE A CA 1
ATOM 1287 C C . PHE A 1 157 ? -15.118 12.127 21.899 1.00 45.53 157 PHE A C 1
ATOM 1289 O O . PHE A 1 157 ? -14.874 10.995 22.305 1.00 45.53 157 PHE A O 1
ATOM 1296 N N . ASN A 1 158 ? -15.991 12.916 22.526 1.00 41.19 158 ASN A N 1
ATOM 1297 C CA . ASN A 1 158 ? -16.834 12.445 23.629 1.00 41.19 158 ASN A CA 1
ATOM 1298 C C . ASN A 1 158 ? -18.280 12.903 23.427 1.00 41.19 158 ASN A C 1
ATOM 1300 O O . ASN A 1 158 ? -18.608 14.056 23.682 1.00 41.19 158 ASN A O 1
ATOM 1304 N N . GLY A 1 159 ? -19.158 11.992 22.997 1.00 41.47 159 GLY A N 1
ATOM 1305 C CA . GLY A 1 159 ? -20.594 12.283 22.983 1.00 41.47 159 GLY A CA 1
ATOM 1306 C C . GLY A 1 159 ? -21.436 11.489 21.996 1.00 41.47 159 GLY A C 1
ATOM 1307 O O . GLY A 1 159 ? -22.239 12.087 21.299 1.00 41.47 159 GLY A O 1
ATOM 1308 N N . TRP A 1 160 ? -21.286 10.165 21.929 1.00 32.62 160 TRP A N 1
ATOM 1309 C CA . TRP A 1 160 ? -22.296 9.305 21.300 1.00 32.62 160 TRP A CA 1
ATOM 1310 C C . TRP A 1 160 ? -22.453 8.036 22.129 1.00 32.62 160 TRP A C 1
ATOM 1312 O O . TRP A 1 160 ? -21.642 7.117 22.040 1.00 32.62 160 TRP A O 1
ATOM 1322 N N . GLY A 1 161 ? -23.468 8.013 22.993 1.00 38.47 161 GLY A N 1
ATOM 1323 C CA . GLY A 1 161 ? -23.705 6.862 23.856 1.00 38.47 161 GLY A CA 1
ATOM 1324 C C . GLY A 1 161 ? -24.788 7.017 24.915 1.00 38.47 161 GLY A C 1
ATOM 1325 O O . GLY A 1 161 ? -24.607 6.468 25.994 1.00 38.47 161 GLY A O 1
ATOM 1326 N N . GLN A 1 162 ? -25.884 7.728 24.647 1.00 44.03 162 GLN A N 1
ATOM 1327 C CA . GLN A 1 162 ? -27.155 7.568 25.364 1.00 44.03 162 GLN A CA 1
ATOM 1328 C C . GLN A 1 162 ? -28.282 8.033 24.438 1.00 44.03 162 GLN A C 1
ATOM 1330 O O . GLN A 1 162 ? -28.368 9.220 24.165 1.00 44.03 162 GLN A O 1
ATOM 1335 N N . GLU A 1 163 ? -29.104 7.109 23.944 1.00 38.00 163 GLU A N 1
ATOM 1336 C CA . GLU A 1 163 ? -30.568 7.234 23.949 1.00 38.00 163 GLU A CA 1
ATOM 1337 C C . GLU A 1 163 ? -31.209 5.948 23.405 1.00 38.00 163 GLU A C 1
ATOM 1339 O O . GLU A 1 163 ? -30.593 5.202 22.648 1.00 38.00 163 GLU A O 1
ATOM 1344 N N . HIS A 1 164 ? -32.447 5.703 23.842 1.00 36.81 164 HIS A N 1
ATOM 1345 C CA . HIS A 1 164 ? -33.309 4.530 23.627 1.00 36.81 164 HIS A CA 1
ATOM 1346 C C . HIS A 1 164 ? -33.258 3.434 24.704 1.00 36.81 164 HIS A C 1
ATOM 1348 O O . HIS A 1 164 ? -32.725 2.340 24.521 1.00 36.81 164 HIS A O 1
ATOM 1354 N N . ARG A 1 165 ? -33.976 3.699 25.800 1.00 37.34 165 ARG A N 1
ATOM 1355 C CA . ARG A 1 165 ? -34.987 2.769 26.320 1.00 37.34 165 ARG A CA 1
ATOM 1356 C C . ARG A 1 165 ? -36.114 3.577 26.973 1.00 37.34 165 ARG A C 1
ATOM 1358 O O . ARG A 1 165 ? -35.858 4.316 27.918 1.00 37.34 165 ARG A O 1
ATOM 1365 N N . GLN A 1 166 ? -37.305 3.483 26.379 1.00 44.69 166 GLN A N 1
ATOM 1366 C CA . GLN A 1 166 ? -38.582 3.708 27.062 1.00 44.69 166 GLN A CA 1
ATOM 1367 C C . GLN A 1 166 ? -38.873 2.505 27.961 1.00 44.69 166 GLN A C 1
ATOM 1369 O O . GLN A 1 166 ? -38.370 1.403 27.623 1.00 44.69 166 GLN A O 1
#

Mean predicted aligned error: 10.32 Å

Solvent-accessible surface area (backbone atoms only — not comparable to full-atom values): 10035 Å² total; per-residue (Å²): 116,68,68,59,57,51,53,51,55,52,57,48,66,66,54,85,57,46,78,49,62,38,90,87,80,64,54,54,29,44,34,21,77,55,80,87,46,41,55,57,75,42,77,45,73,49,77,56,96,91,37,83,46,76,42,28,22,39,58,40,8,61,72,27,33,61,36,55,20,79,84,77,37,51,42,37,80,42,59,81,37,70,41,69,67,26,43,30,33,56,41,51,48,67,56,50,66,76,39,38,71,76,74,62,53,76,63,95,78,66,78,72,60,57,54,63,72,62,49,54,50,43,49,25,54,47,26,29,52,57,35,47,54,58,52,53,52,53,51,49,74,73,63,67,83,76,87,74,81,80,80,92,80,89,81,81,94,79,88,87,88,85,88,90,80,132

Nearest PDB structures (foldseek):
  3drx-assembly1_D  TM=2.034E-01  e=5.512E+00  Homo sapiens